Protein AF-A0A286TBS0-F1 (afdb_monomer_lite)

Sequence (91 aa):
MFHATDAPAGCPFSVLVAMDPMPERAALASGGLLSHLHFQYASDDGMLLRAESTLRKRMWYPTMCADEGTLRDQCDIVRALHKLPPLDREA

pLDDT: mean 87.35, std 8.09, range [49.59, 96.88]

Foldseek 3Di:
DDADPDAPQFRQARDKDWDDDFDDCCLVVVVHAFGKTWMHTGNDVVQQADPVRDGPCPPDTDMDGDPPDDVLSVVVVVCVVVVHDRPVVVD

Organism: NCBI:txid1207542

Structure (mmCIF, N/CA/C/O backbone):
data_AF-A0A286TBS0-F1
#
_entry.id   AF-A0A286TBS0-F1
#
loop_
_atom_site.group_PDB
_atom_site.id
_atom_site.type_symbol
_atom_site.label_atom_id
_atom_site.label_alt_id
_atom_site.label_comp_id
_atom_site.label_asym_id
_atom_site.label_entity_id
_atom_site.label_seq_id
_atom_site.pdbx_PDB_ins_code
_atom_site.Cartn_x
_atom_site.Cartn_y
_atom_site.Cartn_z
_atom_site.occupancy
_atom_site.B_iso_or_equiv
_atom_site.auth_seq_id
_atom_site.auth_comp_id
_atom_site.auth_asym_id
_atom_site.auth_atom_id
_atom_site.pdbx_PDB_model_num
ATOM 1 N N . MET A 1 1 ? 11.641 -0.042 -0.665 1.00 89.31 1 MET A N 1
ATOM 2 C CA . MET A 1 1 ? 11.379 -0.472 -2.055 1.00 89.31 1 MET A CA 1
ATOM 3 C C . MET A 1 1 ? 11.657 -1.957 -2.136 1.00 89.31 1 MET A C 1
ATOM 5 O O . MET A 1 1 ? 12.547 -2.427 -1.438 1.00 89.31 1 MET A O 1
ATOM 9 N N . PHE A 1 2 ? 10.883 -2.672 -2.939 1.00 94.25 2 PHE A N 1
ATOM 10 C CA . PHE A 1 2 ? 10.931 -4.118 -3.086 1.00 94.25 2 PHE A CA 1
ATOM 11 C C . PHE A 1 2 ? 10.975 -4.462 -4.575 1.00 94.25 2 PHE A C 1
ATOM 13 O O . PHE A 1 2 ? 10.280 -3.823 -5.365 1.00 94.25 2 PHE A O 1
ATOM 20 N N . HIS A 1 3 ? 11.775 -5.463 -4.939 1.00 95.31 3 HIS A N 1
ATOM 21 C CA . HIS A 1 3 ? 11.867 -5.995 -6.298 1.00 95.31 3 HIS A CA 1
ATOM 22 C C . HIS A 1 3 ? 11.460 -7.466 -6.283 1.00 95.31 3 HIS A C 1
ATOM 24 O O . HIS A 1 3 ? 11.919 -8.228 -5.430 1.00 95.31 3 HIS A O 1
ATOM 30 N N . ALA A 1 4 ? 10.599 -7.861 -7.215 1.00 96.12 4 ALA A N 1
ATOM 31 C CA . ALA A 1 4 ? 10.227 -9.252 -7.399 1.00 96.12 4 ALA A CA 1
ATOM 32 C C . ALA A 1 4 ? 11.396 -10.025 -8.026 1.00 96.12 4 ALA A C 1
ATOM 34 O O . ALA A 1 4 ? 11.969 -9.595 -9.025 1.00 96.12 4 ALA A O 1
ATOM 35 N N . THR A 1 5 ? 11.742 -11.175 -7.451 1.00 95.56 5 THR A N 1
ATOM 36 C CA . THR A 1 5 ? 12.885 -11.986 -7.900 1.00 95.56 5 THR A CA 1
ATOM 37 C C . THR A 1 5 ? 12.559 -12.935 -9.052 1.00 95.56 5 THR A C 1
ATOM 39 O O . THR A 1 5 ? 13.477 -13.408 -9.708 1.00 95.56 5 THR A O 1
ATOM 42 N N . ASP A 1 6 ? 11.277 -13.220 -9.293 1.00 95.06 6 ASP A N 1
ATOM 43 C CA . ASP A 1 6 ? 10.803 -14.190 -10.297 1.00 95.06 6 ASP A CA 1
ATOM 44 C C . ASP A 1 6 ? 9.637 -13.621 -11.130 1.00 95.06 6 ASP A C 1
ATOM 46 O O . ASP A 1 6 ? 8.662 -14.292 -11.461 1.00 95.06 6 ASP A O 1
ATOM 50 N N . ALA A 1 7 ? 9.682 -12.315 -11.403 1.00 94.50 7 ALA A N 1
ATOM 51 C CA . ALA A 1 7 ? 8.679 -11.668 -12.237 1.00 94.50 7 ALA A CA 1
ATOM 52 C C . ALA A 1 7 ? 9.019 -11.849 -13.727 1.00 94.50 7 ALA A C 1
ATOM 54 O O . ALA A 1 7 ? 10.166 -11.620 -14.125 1.00 94.50 7 ALA A O 1
ATOM 55 N N . PRO A 1 8 ? 8.040 -12.193 -14.584 1.00 95.25 8 PRO A N 1
ATOM 56 C CA . PRO A 1 8 ? 8.269 -12.225 -16.021 1.00 95.25 8 PRO A CA 1
ATOM 57 C C . PRO A 1 8 ? 8.618 -10.825 -16.548 1.00 95.25 8 PRO A C 1
ATOM 59 O O . PRO A 1 8 ? 8.230 -9.804 -15.970 1.00 95.25 8 PRO A O 1
ATOM 62 N N . ALA A 1 9 ? 9.330 -10.768 -17.676 1.00 91.81 9 ALA A N 1
ATOM 63 C CA . ALA A 1 9 ? 9.710 -9.505 -18.303 1.00 91.81 9 ALA A CA 1
ATOM 64 C C . ALA A 1 9 ? 8.477 -8.621 -18.569 1.00 91.81 9 ALA A C 1
ATOM 66 O O . ALA A 1 9 ? 7.493 -9.067 -19.160 1.00 91.81 9 ALA A O 1
ATOM 67 N N . GLY A 1 10 ? 8.531 -7.364 -18.118 1.00 90.88 10 GLY A N 1
ATOM 68 C CA . GLY A 1 10 ? 7.427 -6.410 -18.255 1.00 90.88 10 GLY A CA 1
ATOM 69 C C . GLY A 1 10 ? 6.263 -6.606 -17.275 1.00 90.88 10 GLY A C 1
ATOM 70 O O . GLY A 1 10 ? 5.253 -5.919 -17.413 1.00 90.88 10 GLY A O 1
ATOM 71 N N . CYS A 1 11 ? 6.374 -7.500 -16.284 1.00 96.25 11 CYS A N 1
ATOM 72 C CA . CYS A 1 11 ? 5.356 -7.652 -15.245 1.00 96.25 11 CYS A CA 1
ATOM 73 C C . CYS A 1 11 ? 5.089 -6.307 -14.547 1.00 96.25 11 CYS A C 1
ATOM 75 O O . CYS A 1 11 ? 6.033 -5.678 -14.074 1.00 96.25 11 CYS A O 1
ATOM 77 N N . PRO A 1 12 ? 3.831 -5.855 -14.409 1.00 94.38 12 PRO A N 1
ATOM 78 C CA . PRO A 1 12 ? 3.540 -4.590 -13.741 1.00 94.38 12 PRO A CA 1
ATOM 79 C C . PRO A 1 12 ? 3.898 -4.607 -12.249 1.00 94.38 12 PRO A C 1
ATOM 81 O O . PRO A 1 12 ? 4.037 -3.544 -11.664 1.00 94.38 12 PRO A O 1
ATOM 84 N N . PHE A 1 13 ? 4.078 -5.778 -11.636 1.00 94.31 13 PHE A N 1
ATOM 85 C CA . PHE A 1 13 ? 4.398 -5.933 -10.213 1.00 94.31 13 PHE A CA 1
ATOM 86 C C . PHE A 1 13 ? 5.886 -6.207 -9.943 1.00 94.31 13 PHE A C 1
ATOM 88 O O . PHE A 1 13 ? 6.233 -6.659 -8.854 1.00 94.31 13 PHE A O 1
ATOM 95 N N . SER A 1 14 ? 6.773 -5.961 -10.913 1.00 96.88 14 SER A N 1
ATOM 96 C CA . SER A 1 14 ? 8.213 -6.201 -10.737 1.00 96.88 14 SER A CA 1
ATOM 97 C C . SER A 1 14 ? 8.841 -5.344 -9.639 1.00 96.88 14 SER A C 1
ATOM 99 O O . SER A 1 14 ? 9.794 -5.778 -8.996 1.00 96.88 14 SER A O 1
ATOM 101 N N . VAL A 1 15 ? 8.318 -4.138 -9.412 1.00 95.94 15 VAL A N 1
ATOM 102 C CA . VAL A 1 15 ? 8.793 -3.200 -8.393 1.00 95.94 15 VAL A CA 1
ATOM 103 C C . VAL A 1 15 ? 7.615 -2.713 -7.563 1.00 95.94 15 VAL A C 1
ATOM 105 O O . VAL A 1 15 ? 6.571 -2.365 -8.112 1.00 95.94 15 VAL A O 1
ATOM 108 N N . LEU A 1 16 ? 7.796 -2.643 -6.242 1.00 94.88 16 LEU A N 1
ATOM 109 C CA . LEU A 1 16 ? 6.831 -2.083 -5.298 1.00 94.88 16 LEU A CA 1
ATOM 110 C C . LEU A 1 16 ? 7.515 -1.098 -4.344 1.00 94.88 16 LEU A C 1
ATOM 112 O O . LEU A 1 16 ? 8.569 -1.371 -3.765 1.00 94.88 16 LEU A O 1
ATOM 116 N N . VAL A 1 17 ? 6.890 0.055 -4.124 1.00 93.19 17 VAL A N 1
ATOM 117 C CA . VAL A 1 17 ? 7.277 1.008 -3.078 1.00 93.19 17 VAL A CA 1
ATOM 118 C C . VAL A 1 17 ? 6.148 1.124 -2.065 1.00 93.19 17 VAL A C 1
ATOM 120 O O . VAL A 1 17 ?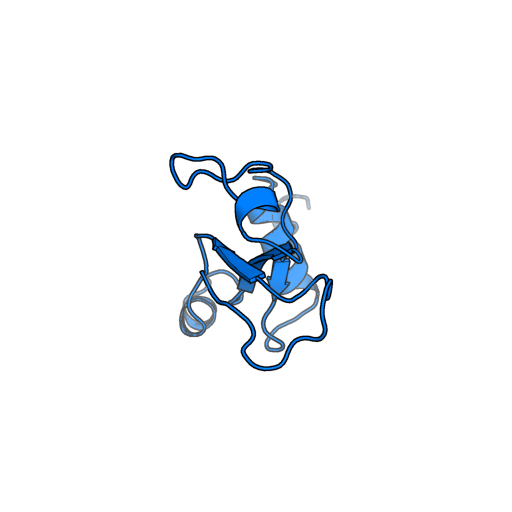 5.017 1.411 -2.441 1.00 93.19 17 VAL A O 1
ATOM 123 N N . ALA A 1 18 ? 6.460 0.881 -0.793 1.00 91.38 18 ALA A N 1
ATOM 124 C CA . ALA A 1 18 ? 5.570 1.153 0.330 1.00 91.38 18 ALA A CA 1
ATOM 125 C C . ALA A 1 18 ? 5.819 2.578 0.843 1.00 91.38 18 ALA A C 1
ATOM 127 O O . ALA A 1 18 ? 6.950 3.066 0.764 1.00 91.38 18 ALA A O 1
ATOM 128 N N . MET A 1 19 ? 4.774 3.246 1.325 1.00 88.38 19 MET A N 1
ATOM 129 C CA . MET A 1 19 ? 4.825 4.649 1.736 1.00 88.38 19 MET A CA 1
ATOM 130 C C . MET A 1 19 ? 4.204 4.830 3.113 1.00 88.38 19 MET A C 1
ATOM 132 O O . MET A 1 19 ? 3.151 4.267 3.398 1.00 88.38 19 MET A O 1
ATOM 136 N N . ASP A 1 20 ? 4.832 5.675 3.923 1.00 84.44 20 ASP A N 1
ATOM 137 C CA . ASP A 1 20 ? 4.285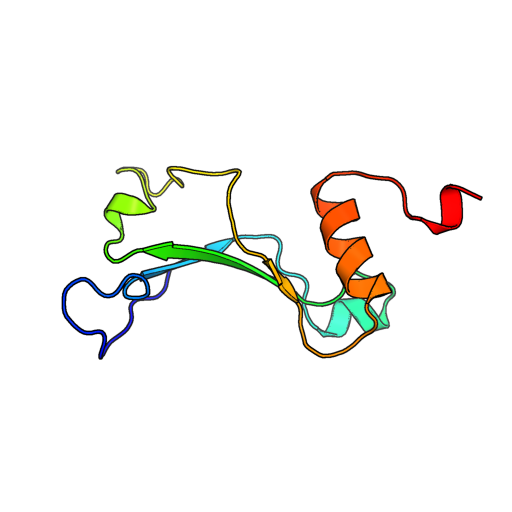 6.095 5.206 1.00 84.44 20 ASP A CA 1
ATOM 138 C C . ASP A 1 20 ? 3.115 7.082 5.045 1.00 84.44 20 ASP A C 1
ATOM 140 O O . ASP A 1 20 ? 3.086 7.860 4.080 1.00 84.44 20 ASP A O 1
ATOM 144 N N . PRO A 1 21 ? 2.189 7.122 6.022 1.00 83.62 21 PRO A N 1
ATOM 145 C CA . PRO A 1 21 ? 2.166 6.307 7.244 1.00 83.62 21 PRO A CA 1
ATOM 146 C C . PRO A 1 21 ? 1.585 4.901 7.020 1.00 83.62 21 PRO A C 1
ATOM 148 O O . PRO A 1 21 ? 0.644 4.731 6.259 1.00 83.62 21 PRO A O 1
ATOM 151 N N . MET A 1 22 ? 2.101 3.901 7.737 1.00 86.31 22 MET A N 1
ATOM 152 C CA . MET A 1 22 ? 1.522 2.552 7.797 1.00 86.31 22 MET A CA 1
ATOM 153 C C . MET A 1 22 ? 1.305 2.178 9.267 1.00 86.31 22 MET A C 1
ATOM 155 O O . MET A 1 22 ? 2.269 1.813 9.943 1.00 86.31 22 MET A O 1
ATOM 159 N N . PRO A 1 23 ? 0.081 2.311 9.809 1.00 85.12 23 PRO A N 1
ATOM 160 C CA . PRO A 1 23 ? -0.182 1.973 11.201 1.00 85.12 23 PRO A CA 1
ATOM 161 C C . PRO A 1 23 ? 0.139 0.507 11.496 1.00 85.12 23 PRO A C 1
ATOM 163 O O . PRO A 1 23 ? -0.208 -0.391 10.722 1.00 85.12 23 PRO A O 1
ATOM 166 N N . GLU A 1 24 ? 0.769 0.255 12.641 1.00 87.12 24 GLU A N 1
ATOM 167 C CA . GLU A 1 24 ? 0.985 -1.105 13.126 1.00 87.12 24 GLU A CA 1
ATOM 168 C C . GLU A 1 24 ? -0.341 -1.774 13.492 1.00 87.12 24 GLU A C 1
ATOM 170 O O . GLU A 1 24 ? -1.292 -1.119 13.919 1.00 87.12 24 GLU A O 1
ATOM 175 N N . ARG A 1 25 ? -0.389 -3.106 13.421 1.00 85.50 25 ARG A N 1
ATOM 176 C CA . ARG A 1 25 ? -1.579 -3.883 13.809 1.00 85.50 25 ARG A CA 1
ATOM 177 C C . ARG A 1 25 ? -2.051 -3.603 15.237 1.00 85.50 25 ARG A C 1
ATOM 179 O O . ARG A 1 25 ? -3.250 -3.577 15.489 1.00 85.50 25 ARG A O 1
ATOM 186 N N . ALA A 1 26 ? -1.126 -3.343 16.161 1.00 88.56 26 ALA A N 1
ATOM 187 C CA . ALA A 1 26 ? -1.458 -3.036 17.550 1.00 88.56 26 ALA A CA 1
ATOM 188 C C . ALA A 1 26 ? -2.190 -1.690 17.726 1.00 88.56 26 ALA A C 1
ATOM 190 O O . ALA A 1 26 ? -2.883 -1.514 18.727 1.00 88.56 26 ALA A O 1
ATOM 191 N N . ALA A 1 27 ? -2.087 -0.761 16.763 1.00 86.81 27 ALA A N 1
ATOM 192 C CA . ALA A 1 27 ? -2.702 0.564 16.862 1.00 86.81 27 ALA A CA 1
ATOM 193 C C . ALA A 1 27 ? -4.228 0.487 17.012 1.00 86.81 27 ALA A C 1
ATOM 195 O O . ALA A 1 27 ? -4.811 1.274 17.763 1.00 86.81 27 ALA A O 1
ATOM 196 N N . LEU A 1 28 ? -4.861 -0.500 16.369 1.00 85.12 28 LEU A N 1
ATOM 197 C CA . LEU A 1 28 ? -6.305 -0.713 16.441 1.00 85.12 28 LEU A CA 1
ATOM 198 C C . LEU A 1 28 ? -6.777 -0.979 17.879 1.00 85.12 28 LEU A C 1
ATOM 200 O O . LEU A 1 28 ? -7.778 -0.418 18.317 1.00 85.12 28 LEU A O 1
ATOM 204 N N . ALA A 1 29 ? -6.020 -1.763 18.656 1.00 85.62 29 ALA A N 1
ATOM 205 C CA . ALA A 1 29 ? -6.372 -2.092 20.040 1.00 85.62 29 ALA A CA 1
ATOM 206 C C . ALA A 1 29 ? -6.379 -0.863 20.972 1.00 85.62 29 ALA A C 1
ATOM 208 O O . ALA A 1 29 ? -7.032 -0.879 22.013 1.00 85.62 29 ALA A O 1
ATOM 209 N N . SER A 1 30 ? -5.680 0.210 20.592 1.00 87.88 30 SER A N 1
ATOM 210 C CA . SER A 1 30 ? -5.658 1.495 21.301 1.00 87.88 30 SER A CA 1
ATOM 211 C C . SER A 1 30 ? -6.612 2.549 20.718 1.00 87.88 30 SER A C 1
ATOM 213 O O . SER A 1 30 ? -6.488 3.727 21.045 1.00 87.88 30 SER A O 1
ATOM 215 N N . GLY A 1 31 ? -7.548 2.155 19.846 1.00 83.56 31 GLY A N 1
ATOM 216 C CA . GLY A 1 31 ? -8.476 3.075 19.173 1.00 83.56 31 GLY A CA 1
ATOM 217 C C . GLY A 1 31 ? -7.871 3.831 17.984 1.00 83.56 31 GLY A C 1
ATOM 218 O O . GLY A 1 31 ? -8.416 4.845 17.555 1.00 83.56 31 GLY A O 1
ATOM 219 N N . GLY A 1 32 ? -6.728 3.371 17.470 1.00 86.38 32 GLY A N 1
ATOM 220 C CA . GLY A 1 32 ? -6.136 3.856 16.227 1.00 86.38 32 GLY A CA 1
ATOM 221 C C . GLY A 1 32 ? -6.792 3.247 14.986 1.00 86.38 32 GLY A C 1
ATOM 222 O O . GLY A 1 32 ? -7.690 2.413 15.077 1.00 86.38 32 GLY A O 1
ATOM 223 N N . LEU A 1 33 ? -6.321 3.658 13.807 1.00 87.94 33 LEU A N 1
ATOM 224 C CA . LEU A 1 33 ? -6.790 3.099 12.539 1.00 87.94 33 LEU A CA 1
ATOM 225 C C . LEU A 1 33 ? -6.346 1.644 12.375 1.00 87.94 33 LEU A C 1
ATOM 227 O O . LEU A 1 33 ? -5.283 1.239 12.851 1.00 87.94 33 LEU A O 1
ATOM 231 N N . LEU A 1 34 ? -7.143 0.899 11.616 1.00 91.25 34 LEU A N 1
ATOM 232 C CA . LEU A 1 34 ? -6.782 -0.417 11.119 1.00 91.25 34 LEU A CA 1
ATOM 233 C C . LEU A 1 34 ? -5.432 -0.363 10.379 1.00 91.25 34 LEU A C 1
ATOM 235 O O . LEU A 1 34 ? -5.152 0.596 9.656 1.00 91.25 34 LEU A O 1
ATOM 239 N N . SER A 1 35 ? -4.590 -1.384 10.560 1.00 90.50 35 SER A N 1
ATOM 240 C CA . SER A 1 35 ? -3.313 -1.477 9.846 1.00 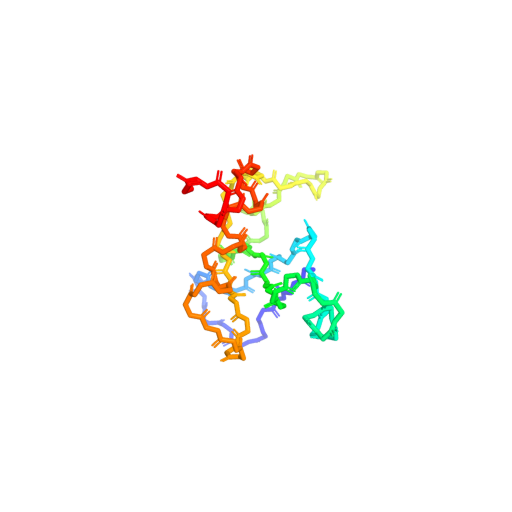90.50 35 SER A CA 1
ATOM 241 C C . SER A 1 35 ? -3.550 -1.528 8.339 1.00 90.50 35 SER A C 1
ATOM 243 O O . SER A 1 35 ? -4.453 -2.214 7.862 1.00 90.50 35 SER A O 1
ATOM 245 N N . HIS A 1 36 ? -2.762 -0.777 7.579 1.00 91.31 36 HIS A N 1
ATOM 246 C CA . HIS A 1 36 ? -2.907 -0.695 6.132 1.00 91.31 36 HIS A CA 1
ATOM 247 C C . HIS A 1 36 ? -1.576 -0.387 5.450 1.00 91.31 36 HIS A C 1
ATOM 249 O O . HIS A 1 36 ? -0.663 0.187 6.041 1.00 91.31 36 HIS A O 1
ATOM 255 N N . LEU A 1 37 ? -1.490 -0.780 4.182 1.00 90.00 37 LEU A N 1
ATOM 256 C CA . LEU A 1 37 ? -0.345 -0.584 3.305 1.00 90.00 37 LEU A CA 1
ATOM 257 C C . LEU A 1 37 ? -0.719 0.407 2.203 1.00 90.00 37 LEU A C 1
ATOM 259 O O . LEU A 1 37 ? -1.589 0.113 1.380 1.00 90.00 37 LEU A O 1
ATOM 263 N N . HIS A 1 38 ? -0.018 1.536 2.141 1.00 90.50 38 HIS A N 1
ATOM 264 C CA . HIS A 1 38 ? -0.005 2.397 0.963 1.00 90.50 38 HIS A CA 1
ATOM 265 C C . HIS A 1 38 ? 1.149 1.981 0.061 1.00 90.50 38 HIS A C 1
ATOM 267 O O . HIS A 1 38 ? 2.296 1.912 0.512 1.00 90.50 38 HIS A O 1
ATOM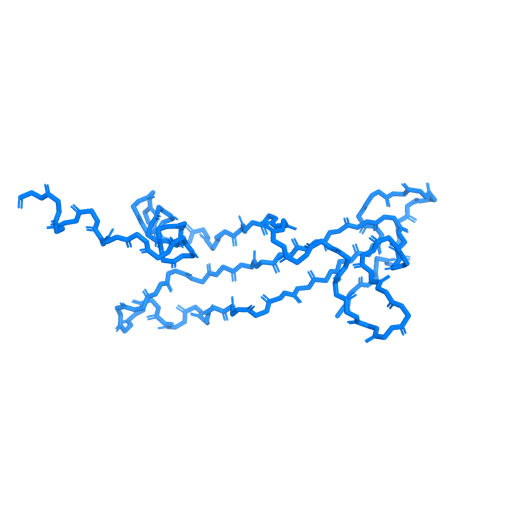 273 N N . PHE A 1 39 ? 0.878 1.726 -1.216 1.00 92.75 39 PHE A N 1
ATOM 274 C CA . PHE A 1 39 ? 1.927 1.290 -2.133 1.00 92.75 39 PHE A CA 1
ATOM 275 C C . PHE A 1 39 ? 1.724 1.785 -3.561 1.00 92.75 39 PHE A C 1
ATOM 277 O O . PHE A 1 39 ? 0.616 2.104 -3.971 1.00 92.75 39 PHE A O 1
ATOM 284 N N . GLN A 1 40 ? 2.807 1.850 -4.331 1.00 94.31 40 GLN A N 1
ATOM 285 C CA . GLN A 1 40 ? 2.762 1.923 -5.792 1.00 94.31 40 GLN A CA 1
ATOM 286 C C . GLN A 1 40 ? 3.571 0.768 -6.361 1.00 94.31 40 GLN A C 1
ATOM 288 O O . GLN A 1 40 ? 4.532 0.316 -5.738 1.00 94.31 40 GLN A O 1
ATOM 293 N N . TYR A 1 41 ? 3.187 0.305 -7.543 1.00 94.88 41 TYR A N 1
ATOM 294 C CA . TYR A 1 41 ? 3.873 -0.770 -8.241 1.00 94.88 41 TYR A CA 1
ATOM 295 C C . TYR A 1 41 ? 4.052 -0.424 -9.716 1.00 94.88 41 TYR A C 1
ATOM 297 O O . TYR A 1 41 ? 3.245 0.312 -10.292 1.00 94.88 41 TYR A O 1
ATOM 305 N N . ALA A 1 42 ? 5.132 -0.918 -10.306 1.00 95.38 42 ALA A N 1
ATOM 306 C CA . ALA A 1 42 ? 5.403 -0.798 -11.730 1.00 95.38 42 ALA A CA 1
ATOM 307 C C . ALA A 1 42 ? 6.356 -1.903 -12.191 1.00 95.38 42 ALA A C 1
ATOM 309 O O . ALA A 1 42 ? 6.972 -2.606 -11.389 1.00 95.38 42 ALA A O 1
ATOM 310 N N . SER A 1 43 ? 6.514 -2.022 -13.507 1.00 96.50 43 SER A N 1
ATOM 311 C CA . SER A 1 43 ? 7.488 -2.934 -14.103 1.00 96.50 43 SER A CA 1
ATOM 312 C C . SER A 1 43 ? 8.941 -2.491 -13.927 1.00 96.50 43 SER A C 1
ATOM 314 O O . SER A 1 43 ? 9.840 -3.297 -14.143 1.00 96.50 43 SER A O 1
ATOM 316 N N . ASP A 1 44 ? 9.164 -1.226 -13.565 1.00 93.81 44 ASP A N 1
ATOM 317 C CA . ASP A 1 44 ? 10.472 -0.577 -13.479 1.00 93.81 44 ASP A CA 1
ATOM 318 C C . ASP A 1 44 ? 10.454 0.519 -12.398 1.00 93.81 44 ASP A C 1
ATOM 320 O O . ASP A 1 44 ? 9.437 1.191 -12.194 1.00 93.81 44 ASP A O 1
ATOM 324 N N . ASP A 1 45 ? 11.564 0.708 -11.689 1.00 92.94 45 ASP A N 1
ATOM 325 C CA . ASP A 1 45 ? 11.671 1.680 -10.596 1.00 92.94 45 ASP A CA 1
ATOM 326 C C . ASP A 1 45 ? 11.662 3.128 -11.105 1.00 92.94 45 ASP A C 1
ATOM 328 O O . ASP A 1 45 ? 11.045 3.998 -10.482 1.00 92.94 45 ASP A O 1
ATOM 332 N N . GLY A 1 46 ? 12.229 3.375 -12.286 1.00 93.19 46 GLY A N 1
ATOM 333 C CA . GLY A 1 46 ? 12.201 4.651 -12.991 1.00 93.19 46 GLY A CA 1
ATOM 334 C C . GLY A 1 46 ? 10.792 5.121 -13.355 1.00 93.19 46 GLY A C 1
ATOM 335 O O . GLY A 1 46 ? 10.588 6.323 -13.549 1.00 93.19 46 GLY A O 1
ATOM 336 N N . MET A 1 47 ? 9.794 4.230 -13.380 1.00 92.81 47 MET A N 1
ATOM 337 C CA . MET A 1 47 ? 8.377 4.595 -13.520 1.00 92.81 47 MET A CA 1
ATOM 338 C C . MET A 1 47 ? 7.747 5.090 -12.212 1.00 92.81 47 MET A C 1
ATOM 340 O O . MET A 1 47 ? 6.789 5.868 -12.248 1.00 92.81 47 MET A O 1
ATOM 344 N N . LEU A 1 48 ? 8.281 4.676 -11.062 1.00 93.31 48 LEU A N 1
ATOM 345 C CA . LEU A 1 48 ? 7.793 5.063 -9.736 1.00 93.31 48 LEU A CA 1
ATOM 346 C C . LEU A 1 48 ? 8.540 6.277 -9.184 1.00 93.31 48 LEU A C 1
ATOM 348 O O . LEU A 1 48 ? 7.922 7.155 -8.575 1.00 93.31 48 LEU A O 1
ATOM 352 N N . LEU A 1 49 ? 9.850 6.351 -9.418 1.00 92.31 49 LEU A N 1
ATOM 353 C CA . LEU A 1 49 ? 10.750 7.326 -8.813 1.00 92.31 49 LEU A CA 1
ATOM 354 C C . LEU A 1 49 ? 11.371 8.279 -9.840 1.00 92.31 49 LEU A C 1
ATOM 356 O O . LEU A 1 49 ? 11.588 7.954 -11.009 1.00 92.31 49 LEU A O 1
ATOM 360 N N . ARG A 1 50 ? 11.645 9.500 -9.384 1.00 91.44 50 ARG A N 1
ATOM 361 C CA . ARG A 1 50 ? 12.555 10.449 -10.037 1.00 91.44 50 ARG A CA 1
ATOM 362 C C . ARG A 1 50 ? 14.002 10.116 -9.661 1.00 91.44 50 ARG A C 1
ATOM 364 O O . ARG A 1 50 ? 14.231 9.329 -8.747 1.00 91.44 50 ARG A O 1
ATOM 371 N N . ALA A 1 51 ? 14.963 10.750 -10.333 1.00 85.12 51 ALA A N 1
ATOM 372 C CA . ALA A 1 51 ? 16.392 10.542 -10.084 1.00 85.12 51 ALA A CA 1
ATOM 373 C C . ALA A 1 51 ? 16.791 10.812 -8.617 1.00 85.12 51 ALA A C 1
ATOM 375 O O . ALA A 1 51 ? 17.721 10.201 -8.106 1.00 85.12 51 ALA A O 1
ATOM 376 N N . GLU A 1 52 ? 16.048 11.669 -7.914 1.00 83.75 52 GLU A N 1
ATOM 377 C CA . GLU A 1 52 ? 16.259 12.016 -6.505 1.00 83.75 52 GLU A CA 1
ATOM 378 C C . GLU A 1 52 ? 15.512 11.081 -5.532 1.00 83.75 52 GLU A C 1
ATOM 380 O O . GLU A 1 52 ? 15.240 11.459 -4.393 1.00 83.75 52 GLU A O 1
ATOM 385 N N . SER A 1 53 ? 15.097 9.892 -5.981 1.00 83.50 53 SER A N 1
ATOM 386 C CA . SER A 1 53 ? 14.321 8.912 -5.200 1.00 83.50 53 SER A CA 1
ATOM 387 C C . SER A 1 53 ?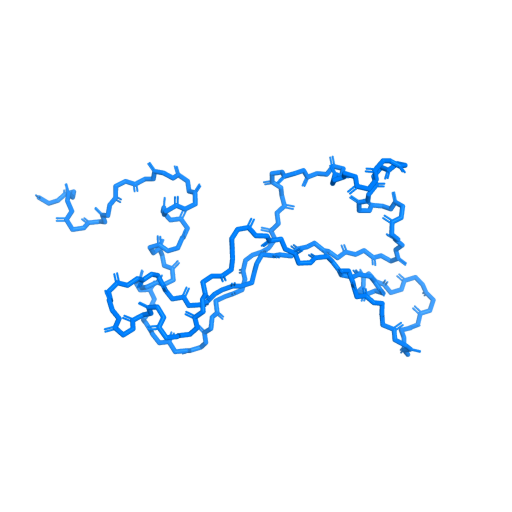 12.981 9.440 -4.670 1.00 83.50 53 SER A C 1
ATOM 389 O O . SER A 1 53 ? 12.424 8.925 -3.701 1.00 83.50 53 SER A O 1
ATOM 391 N N . THR A 1 54 ? 12.426 10.466 -5.317 1.00 89.38 54 THR A N 1
ATOM 392 C CA . THR A 1 54 ? 11.102 11.007 -4.990 1.00 89.38 54 THR A CA 1
ATOM 393 C C . THR A 1 54 ? 10.025 10.378 -5.865 1.00 89.38 54 THR A C 1
ATOM 395 O O . THR A 1 54 ? 10.238 10.130 -7.051 1.00 89.38 54 THR A O 1
ATOM 398 N N . LEU A 1 55 ? 8.839 10.138 -5.301 1.00 90.69 55 LEU A N 1
ATOM 399 C CA . LEU A 1 55 ? 7.719 9.561 -6.049 1.00 90.69 55 LEU A CA 1
ATOM 400 C C . LEU A 1 55 ? 7.304 10.461 -7.218 1.00 90.69 55 LEU A C 1
ATOM 402 O O . LEU A 1 55 ? 7.058 11.659 -7.048 1.00 90.69 55 LEU A O 1
ATOM 406 N N . ARG A 1 56 ? 7.130 9.872 -8.405 1.00 91.38 56 ARG A N 1
ATOM 407 C CA . ARG A 1 56 ? 6.605 10.582 -9.580 1.00 91.38 56 ARG A CA 1
ATOM 408 C C . ARG A 1 56 ? 5.152 11.001 -9.396 1.00 91.38 56 ARG A C 1
ATOM 410 O O . ARG A 1 56 ? 4.802 12.121 -9.764 1.00 91.38 56 ARG A O 1
ATOM 417 N N . LYS A 1 57 ? 4.324 10.125 -8.815 1.00 87.38 57 LYS A N 1
ATOM 418 C CA . LYS A 1 57 ? 2.889 10.345 -8.573 1.00 87.38 57 LYS A CA 1
ATOM 419 C C . LYS A 1 57 ? 2.568 10.259 -7.081 1.00 87.38 57 LYS A C 1
ATOM 421 O O . LYS A 1 57 ? 2.048 9.264 -6.599 1.00 87.38 57 LYS A O 1
ATOM 426 N N . ARG A 1 58 ? 2.869 11.319 -6.331 1.00 77.12 58 ARG A N 1
ATOM 427 C CA . ARG A 1 58 ? 2.760 11.321 -4.858 1.00 77.12 58 ARG A CA 1
ATOM 428 C C . ARG A 1 58 ? 1.337 11.115 -4.311 1.00 77.12 58 ARG A C 1
ATOM 430 O O . ARG A 1 58 ? 1.186 10.606 -3.213 1.00 77.12 58 ARG A O 1
ATOM 437 N N . MET A 1 59 ? 0.311 11.508 -5.066 1.00 74.06 59 MET A N 1
ATOM 438 C CA . MET A 1 59 ? -1.092 11.489 -4.618 1.00 74.06 59 MET A CA 1
ATOM 439 C C . MET A 1 59 ? -1.883 10.262 -5.086 1.00 74.06 59 MET A C 1
ATOM 441 O O . MET A 1 59 ? -3.084 10.196 -4.847 1.00 74.06 59 MET A O 1
ATOM 445 N N . TRP A 1 60 ? -1.249 9.322 -5.791 1.00 71.38 60 TRP A N 1
ATOM 446 C CA . TRP A 1 60 ? -1.942 8.155 -6.327 1.00 71.38 60 TRP A CA 1
ATOM 447 C C . TRP A 1 60 ? -1.290 6.879 -5.820 1.00 71.38 60 TRP A C 1
ATOM 449 O O . TRP A 1 60 ? -0.207 6.510 -6.268 1.00 71.38 60 TRP A O 1
ATOM 459 N N . TYR A 1 61 ? -1.949 6.229 -4.868 1.00 81.19 61 TYR A N 1
ATOM 460 C CA . TYR A 1 61 ? -1.516 4.952 -4.331 1.00 81.19 61 TYR A CA 1
ATOM 461 C C . TYR A 1 61 ? -2.720 4.104 -3.920 1.00 81.19 61 TYR A C 1
ATOM 463 O O . TYR A 1 61 ? -3.598 4.581 -3.197 1.00 81.19 61 TYR A O 1
ATOM 471 N N . PRO A 1 62 ? -2.779 2.842 -4.368 1.00 85.25 62 PRO A N 1
ATOM 472 C CA . PRO A 1 62 ? -3.603 1.836 -3.727 1.00 85.25 62 PRO A CA 1
ATOM 473 C C . PRO A 1 62 ? -3.348 1.776 -2.218 1.00 85.25 62 PRO A C 1
ATOM 475 O O . PRO A 1 62 ? -2.212 1.905 -1.753 1.00 85.25 62 PRO A O 1
ATOM 478 N N . THR A 1 63 ? -4.425 1.561 -1.469 1.00 86.94 63 THR A N 1
ATOM 479 C CA . THR A 1 63 ? -4.375 1.274 -0.036 1.00 86.94 63 THR A CA 1
ATOM 480 C C . THR A 1 63 ? -5.010 -0.085 0.189 1.00 86.94 63 THR A C 1
ATOM 482 O O . THR A 1 63 ? -6.146 -0.303 -0.227 1.00 86.94 63 THR A O 1
ATOM 485 N N . MET A 1 64 ? -4.275 -0.997 0.816 1.00 89.12 64 MET A N 1
ATOM 486 C CA . MET A 1 64 ? -4.791 -2.303 1.218 1.00 89.12 64 MET A CA 1
ATOM 487 C C . MET A 1 64 ? -4.875 -2.345 2.736 1.00 89.12 64 MET A C 1
ATOM 489 O O . MET A 1 64 ? -3.877 -2.103 3.412 1.00 89.12 64 MET A O 1
ATOM 493 N N . CYS A 1 65 ? -6.063 -2.622 3.259 1.00 89.25 65 CYS A N 1
ATOM 494 C CA . CYS A 1 65 ? -6.282 -2.753 4.692 1.00 89.25 65 CYS A CA 1
ATOM 495 C C . CYS A 1 65 ? -5.961 -4.176 5.139 1.00 89.25 65 CYS A C 1
ATOM 497 O O . CYS A 1 65 ? -6.026 -5.114 4.341 1.00 89.25 65 CYS A O 1
ATOM 499 N N . ALA A 1 66 ? -5.622 -4.331 6.411 1.00 87.75 66 ALA A N 1
ATOM 500 C CA . ALA A 1 66 ? -5.595 -5.642 7.021 1.00 87.75 66 ALA A CA 1
ATOM 501 C C . ALA A 1 66 ? -7.016 -6.248 7.045 1.00 87.75 66 ALA A C 1
ATOM 503 O O . ALA A 1 66 ? -8.009 -5.529 6.933 1.00 87.75 66 ALA A O 1
ATOM 504 N N . ASP A 1 67 ? -7.097 -7.576 7.102 1.00 86.06 67 ASP A N 1
ATOM 505 C CA . ASP A 1 67 ? -8.371 -8.311 7.018 1.00 86.06 67 ASP A CA 1
ATOM 506 C C . ASP A 1 67 ? -9.101 -8.358 8.373 1.00 86.06 67 ASP A C 1
ATOM 508 O O . ASP A 1 67 ? -10.261 -8.743 8.477 1.00 86.06 67 ASP A O 1
ATOM 512 N N . GLU A 1 68 ? -8.433 -7.935 9.446 1.00 84.94 68 GLU A N 1
ATOM 513 C CA . GLU A 1 68 ? -9.079 -7.671 10.720 1.00 84.94 68 GLU A CA 1
ATOM 514 C C . GLU A 1 68 ? -9.932 -6.384 10.672 1.00 84.94 68 GLU A C 1
ATOM 516 O O . GLU A 1 68 ? -9.549 -5.385 10.079 1.00 84.94 68 GLU A O 1
ATOM 521 N N . GLY A 1 69 ? -11.104 -6.385 11.312 1.00 83.56 69 GLY A N 1
ATOM 522 C CA . GLY A 1 69 ? -11.972 -5.204 11.414 1.00 83.56 69 GLY A CA 1
ATOM 523 C C . GLY A 1 69 ? -13.226 -5.251 10.540 1.00 83.56 69 GLY A C 1
ATOM 524 O O . GLY A 1 69 ? -13.593 -6.265 9.952 1.00 83.56 69 GLY A O 1
ATOM 525 N N . THR A 1 70 ? -13.949 -4.139 10.526 1.00 89.25 70 THR A N 1
ATOM 526 C CA . THR A 1 70 ? -15.240 -3.971 9.858 1.00 89.25 70 THR A CA 1
ATOM 527 C C . THR A 1 70 ? -15.100 -3.135 8.584 1.00 89.25 70 THR A C 1
ATOM 529 O O . THR A 1 70 ? -14.124 -2.410 8.394 1.00 89.25 70 THR A O 1
ATOM 532 N N . LEU A 1 71 ? -16.124 -3.148 7.721 1.00 88.44 71 LEU A N 1
ATOM 533 C CA . LEU A 1 71 ? -16.193 -2.219 6.582 1.00 88.44 71 LEU A CA 1
ATOM 534 C C . LEU A 1 71 ? -16.095 -0.753 7.039 1.00 88.44 71 LEU A C 1
ATOM 536 O O . LEU A 1 71 ? -15.553 0.088 6.326 1.00 88.44 71 LEU A O 1
ATOM 540 N N . ARG A 1 72 ? -16.588 -0.447 8.244 1.00 88.62 72 ARG A N 1
ATOM 541 C CA . ARG A 1 72 ? -16.486 0.892 8.813 1.00 88.62 72 ARG A CA 1
ATOM 542 C C . ARG A 1 72 ? -15.035 1.276 9.112 1.00 88.62 72 ARG A C 1
ATOM 544 O O . ARG A 1 72 ? -14.626 2.364 8.718 1.00 88.62 72 ARG A O 1
ATOM 551 N N . ASP A 1 73 ? -14.253 0.378 9.704 1.00 88.38 73 ASP A N 1
ATOM 552 C CA . ASP A 1 73 ? -12.829 0.618 9.977 1.00 88.38 73 ASP A CA 1
ATOM 553 C C . ASP A 1 73 ? -12.047 0.889 8.679 1.00 88.38 73 ASP A C 1
ATOM 555 O O . ASP A 1 73 ? -11.200 1.782 8.619 1.00 88.38 73 ASP A O 1
ATOM 559 N N . 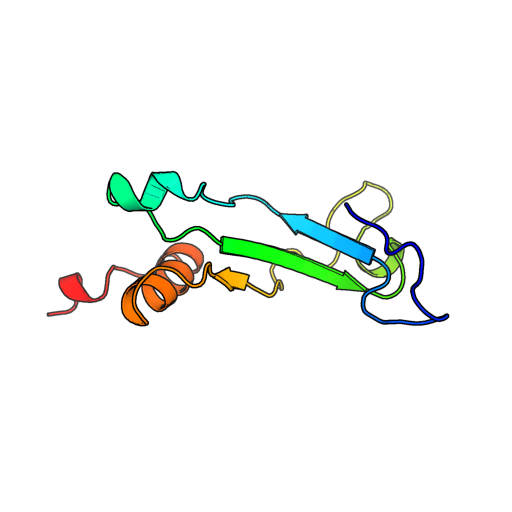GLN A 1 74 ? -12.392 0.179 7.598 1.00 89.00 74 GLN A N 1
ATOM 560 C CA . GLN A 1 74 ? -11.834 0.423 6.263 1.00 89.00 74 GLN A CA 1
ATOM 561 C C . GLN A 1 74 ? -12.229 1.805 5.714 1.00 89.00 74 GLN A C 1
ATOM 563 O O . GLN A 1 74 ? -11.391 2.519 5.157 1.00 89.00 74 GLN A O 1
ATOM 568 N N . CYS A 1 75 ? -13.490 2.219 5.884 1.00 88.62 75 CYS A N 1
ATOM 569 C CA . CYS A 1 75 ? -13.937 3.557 5.494 1.00 88.62 75 CYS A CA 1
ATOM 570 C C . CYS A 1 75 ? -13.215 4.658 6.280 1.00 88.62 75 CYS A C 1
ATOM 572 O O . CYS A 1 75 ? -12.846 5.680 5.695 1.00 88.62 75 CYS A O 1
ATOM 574 N N . ASP A 1 76 ? -12.986 4.459 7.577 1.00 87.75 76 ASP A N 1
ATOM 575 C CA . ASP A 1 76 ? -12.335 5.453 8.430 1.00 87.75 76 ASP A CA 1
ATOM 576 C C . ASP A 1 76 ? -10.872 5.701 8.023 1.00 87.75 76 ASP A C 1
ATOM 578 O O . ASP A 1 76 ? -10.405 6.837 8.126 1.00 87.75 76 ASP A O 1
ATOM 582 N N . ILE A 1 77 ? -10.183 4.717 7.427 1.00 87.06 77 ILE A N 1
ATOM 583 C CA . ILE A 1 77 ? -8.866 4.925 6.793 1.00 87.06 77 ILE A CA 1
ATOM 584 C C . ILE A 1 77 ? -8.961 5.927 5.638 1.00 87.06 77 ILE A C 1
ATOM 586 O O . ILE A 1 77 ? -8.213 6.907 5.602 1.00 87.06 77 ILE A O 1
ATOM 590 N N . VAL A 1 78 ? -9.887 5.712 4.695 1.00 84.69 78 VAL A N 1
ATOM 591 C CA . VAL A 1 78 ? -10.070 6.602 3.533 1.00 84.69 78 VAL A CA 1
ATOM 592 C C . VAL A 1 78 ? -10.426 8.012 4.005 1.00 84.69 78 VAL A C 1
ATOM 594 O O . VAL A 1 78 ? -9.875 9.000 3.518 1.00 84.69 78 VAL A O 1
ATOM 597 N N . ARG A 1 79 ? -11.304 8.123 5.005 1.00 88.00 79 ARG A N 1
ATOM 598 C CA . ARG A 1 79 ? -11.695 9.414 5.582 1.00 88.00 79 ARG A CA 1
ATOM 599 C C . ARG A 1 79 ? -10.518 10.117 6.248 1.00 88.00 79 ARG A C 1
ATOM 601 O O . ARG A 1 79 ? -10.295 11.290 5.956 1.00 88.00 79 ARG A O 1
ATOM 608 N N . ALA A 1 80 ? -9.730 9.417 7.062 1.00 84.94 80 ALA A N 1
ATOM 609 C CA . ALA A 1 80 ? -8.531 9.974 7.682 1.00 84.94 80 ALA A CA 1
ATOM 610 C C . ALA A 1 80 ? -7.519 10.463 6.632 1.00 84.94 80 ALA A C 1
ATOM 612 O O . ALA A 1 80 ? -7.011 11.582 6.742 1.00 84.94 80 ALA A O 1
ATOM 613 N N . LEU A 1 81 ? -7.297 9.681 5.570 1.00 80.69 81 LEU A N 1
ATOM 614 C CA . LEU A 1 81 ? -6.405 10.037 4.463 1.00 80.69 81 LEU A CA 1
ATOM 615 C C . LEU A 1 81 ? -6.834 11.330 3.758 1.00 80.69 81 LEU A C 1
ATOM 617 O O . LEU A 1 81 ? -6.008 12.185 3.431 1.00 80.69 81 LEU A O 1
ATOM 621 N N . HIS A 1 82 ? -8.142 11.495 3.568 1.00 83.94 82 HIS A N 1
ATOM 622 C CA . HIS A 1 82 ? -8.736 12.674 2.943 1.00 83.94 82 HIS A CA 1
ATOM 623 C C . HIS A 1 82 ? -9.100 13.788 3.937 1.00 83.94 82 HIS A C 1
ATOM 625 O O . HIS A 1 82 ? -9.701 14.782 3.533 1.00 83.94 82 HIS A O 1
ATOM 631 N N . LYS A 1 83 ? -8.707 13.663 5.213 1.00 87.00 83 LYS A N 1
ATOM 632 C CA . LYS A 1 83 ? -9.009 14.623 6.291 1.00 87.00 83 LYS A CA 1
ATOM 633 C C . LYS A 1 83 ? -10.509 14.923 6.439 1.00 87.00 83 LYS A C 1
ATOM 635 O O . LYS A 1 83 ? -10.898 16.053 6.731 1.00 87.00 83 LYS A O 1
ATOM 640 N N . LEU A 1 84 ? -11.344 13.912 6.226 1.00 87.12 84 LEU A N 1
ATOM 641 C CA . LEU A 1 84 ? -12.792 13.973 6.414 1.00 87.12 84 LEU A CA 1
ATOM 642 C C . LEU A 1 84 ? -13.150 13.684 7.884 1.00 87.12 84 LEU A C 1
ATOM 644 O O . LEU A 1 84 ? -12.428 12.937 8.549 1.00 87.12 84 LEU A O 1
ATOM 648 N N . PRO A 1 85 ? -14.252 14.249 8.418 1.00 85.44 85 PRO A N 1
ATOM 649 C CA . PRO A 1 85 ? -14.681 13.974 9.792 1.00 85.44 85 PRO A CA 1
ATOM 650 C C . PRO A 1 85 ? -15.031 12.486 9.973 1.00 85.44 85 PRO A C 1
ATOM 652 O O . PRO A 1 85 ? -15.400 11.853 8.999 1.00 85.44 85 PRO A O 1
ATOM 655 N N . PRO A 1 86 ? -14.974 11.882 11.167 1.00 75.75 86 PRO A N 1
ATOM 656 C CA . PRO A 1 86 ? -15.555 10.555 11.406 1.00 75.75 86 PRO A CA 1
ATOM 657 C C . PRO A 1 86 ? -17.064 10.557 11.119 1.00 75.75 86 PRO A C 1
ATOM 659 O O . PRO A 1 86 ? -17.726 11.547 11.436 1.00 75.75 86 PRO A O 1
ATOM 662 N N . LEU A 1 87 ? -17.623 9.479 10.556 1.00 72.25 87 LEU A N 1
ATOM 663 C CA . LEU A 1 87 ? -19.058 9.451 10.202 1.00 72.25 87 LEU A CA 1
ATOM 664 C C . LEU A 1 87 ? -19.972 9.631 11.431 1.00 72.25 87 LEU A C 1
ATOM 666 O O . LEU A 1 87 ? -21.073 10.150 11.299 1.00 72.25 87 LEU A O 1
ATOM 670 N N . ASP A 1 88 ? -19.520 9.286 12.639 1.00 72.69 88 ASP A N 1
ATOM 671 C CA . ASP A 1 88 ? -20.342 9.414 13.858 1.00 72.69 88 ASP A CA 1
ATOM 672 C C . ASP A 1 88 ? -20.501 10.877 14.318 1.00 72.69 88 ASP A C 1
ATOM 674 O O . ASP A 1 88 ? -21.249 11.162 15.247 1.00 72.69 88 ASP A O 1
ATOM 678 N N . ARG A 1 89 ? -19.790 11.816 13.677 1.00 59.19 89 ARG A N 1
ATOM 679 C CA . ARG A 1 89 ? -19.914 13.267 13.900 1.00 59.19 89 ARG A CA 1
ATOM 680 C C . ARG A 1 89 ? -20.780 13.965 12.845 1.00 59.19 89 ARG A C 1
ATOM 682 O O . ARG A 1 89 ? -20.848 15.191 12.857 1.00 59.19 89 ARG A O 1
ATOM 689 N N . GLU A 1 90 ? -21.382 13.209 11.927 1.00 57.62 90 GLU A N 1
ATOM 690 C CA . GLU A 1 90 ? -22.292 13.721 10.889 1.00 57.62 90 GLU A CA 1
ATOM 691 C C . GLU A 1 90 ? -23.781 13.532 11.256 1.00 57.62 90 GLU A C 1
ATOM 693 O O . GLU A 1 90 ? -24.642 13.927 10.470 1.00 57.62 90 GLU A O 1
ATOM 698 N N . ALA A 1 91 ? -24.079 12.964 12.436 1.00 49.59 91 ALA A N 1
ATOM 699 C CA . ALA A 1 91 ? -25.428 12.758 12.980 1.00 49.59 91 ALA A CA 1
ATOM 700 C C . ALA A 1 91 ? -25.839 13.835 13.997 1.00 49.59 91 ALA A C 1
ATOM 702 O O . ALA A 1 91 ? -24.974 14.257 14.802 1.00 49.59 91 ALA A O 1
#

Radius of gyration: 15.82 Å; chains: 1; bounding box: 42×29×40 Å

Secondary structure (DSSP, 8-state):
-EE-SSPPTT-TTSEEEEES----GGGGGGT-PPPEEEEEEESSHHHHB-TTS-BSSTT---EEE-SSS-HHHHHHHHHHHTTPPPGGG--